Protein AF-A0A2T4U2G8-F1 (afdb_monomer_lite)

Structure (mmCIF, N/CA/C/O backbone):
data_AF-A0A2T4U2G8-F1
#
_entry.id   AF-A0A2T4U2G8-F1
#
loop_
_atom_site.group_PDB
_atom_site.id
_atom_site.type_symbol
_atom_site.label_atom_id
_atom_site.label_alt_id
_atom_site.label_comp_id
_atom_site.label_asym_id
_atom_site.label_entity_id
_atom_site.label_seq_id
_atom_site.pdbx_PDB_ins_code
_atom_site.Cartn_x
_atom_site.Cartn_y
_atom_site.Cartn_z
_atom_site.occupancy
_atom_site.B_iso_or_equiv
_atom_site.auth_seq_id
_atom_site.auth_comp_id
_atom_site.auth_asym_id
_atom_site.auth_atom_id
_atom_site.pdbx_PDB_model_num
ATOM 1 N N . MET A 1 1 ? -23.434 -6.766 26.518 1.00 41.97 1 MET A N 1
ATOM 2 C CA . MET A 1 1 ? -22.094 -6.821 25.897 1.00 41.97 1 MET A CA 1
ATOM 3 C C . MET A 1 1 ? -21.316 -5.755 26.619 1.00 41.97 1 MET A C 1
ATOM 5 O O . MET A 1 1 ? -21.752 -4.620 26.525 1.00 41.97 1 MET A O 1
ATOM 9 N N . GLU A 1 2 ? -20.312 -6.121 27.415 1.00 45.19 2 GLU A N 1
ATOM 10 C CA . GLU A 1 2 ? -19.476 -5.131 28.104 1.00 45.19 2 GLU A CA 1
ATOM 11 C C . GLU A 1 2 ? -18.941 -4.155 27.058 1.00 45.19 2 GLU A C 1
ATOM 13 O O . GLU A 1 2 ? -18.238 -4.553 26.124 1.00 45.19 2 GLU A O 1
ATOM 18 N N . GLU A 1 3 ? -19.381 -2.904 27.148 1.00 52.62 3 GLU A N 1
ATOM 19 C CA . GLU A 1 3 ? -18.835 -1.818 26.358 1.00 52.62 3 GLU A CA 1
ATOM 20 C C . GLU A 1 3 ? -17.379 -1.688 26.783 1.00 52.62 3 GLU A C 1
ATOM 22 O O . GLU A 1 3 ? -17.064 -1.232 27.875 1.00 52.62 3 GLU A O 1
ATOM 27 N N . THR A 1 4 ? -16.471 -2.198 25.952 1.00 66.31 4 THR A N 1
ATOM 28 C CA . THR A 1 4 ? -15.061 -1.866 26.101 1.00 66.31 4 THR A CA 1
ATOM 29 C C . THR A 1 4 ? -14.960 -0.373 25.810 1.00 66.31 4 THR A C 1
ATOM 31 O O . THR A 1 4 ? -15.027 0.029 24.644 1.00 66.31 4 THR A O 1
ATOM 34 N N . GLU A 1 5 ? -14.895 0.438 26.864 1.00 72.75 5 GLU A N 1
ATOM 35 C CA . GLU A 1 5 ? -14.562 1.856 26.775 1.00 72.75 5 GLU A CA 1
ATOM 36 C C . GLU A 1 5 ? -13.122 1.952 26.266 1.00 72.75 5 GLU A C 1
ATOM 38 O O . GLU A 1 5 ? -12.164 1.568 26.939 1.00 72.75 5 GLU A O 1
ATOM 43 N N . TRP A 1 6 ? -12.964 2.374 25.014 1.00 78.62 6 TRP A N 1
ATOM 44 C CA . TRP A 1 6 ? -11.649 2.598 24.427 1.00 78.62 6 TRP A CA 1
ATOM 45 C C . TRP A 1 6 ? -11.209 4.015 24.744 1.00 78.62 6 TRP A C 1
ATOM 47 O O . TRP A 1 6 ? -11.890 4.945 24.324 1.00 78.62 6 TRP A O 1
ATOM 57 N N . ASP A 1 7 ? -10.038 4.195 25.360 1.00 83.75 7 ASP A N 1
ATOM 58 C CA . ASP A 1 7 ? -9.455 5.530 25.503 1.00 83.75 7 ASP A CA 1
ATOM 59 C C . ASP A 1 7 ? -9.157 6.119 24.102 1.00 83.75 7 ASP A C 1
ATOM 61 O O . ASP A 1 7 ? -8.282 5.614 23.374 1.00 83.75 7 ASP A O 1
ATOM 65 N N . PRO A 1 8 ? -9.841 7.209 23.692 1.00 81.12 8 PRO A N 1
ATOM 66 C CA . PRO A 1 8 ? -9.615 7.848 22.400 1.00 81.12 8 PRO A CA 1
ATOM 67 C C . PRO A 1 8 ? -8.163 8.310 22.215 1.00 81.12 8 PRO A C 1
ATOM 69 O O . PRO A 1 8 ? -7.665 8.364 21.081 1.00 81.12 8 PRO A O 1
ATOM 72 N N . ARG A 1 9 ? -7.457 8.636 23.307 1.00 85.31 9 ARG A N 1
ATOM 73 C CA . ARG A 1 9 ? -6.046 9.041 23.287 1.00 85.31 9 ARG A CA 1
ATOM 74 C C . ARG A 1 9 ? -5.141 7.863 22.962 1.00 85.31 9 ARG A C 1
ATOM 76 O O . ARG A 1 9 ? -4.274 8.004 22.094 1.00 85.31 9 ARG A O 1
ATOM 83 N N . GLU A 1 10 ? -5.370 6.706 23.577 1.00 87.12 10 GLU A N 1
ATOM 84 C CA . GLU A 1 10 ? -4.611 5.485 23.296 1.00 87.12 10 GLU A CA 1
ATOM 85 C C . GLU A 1 10 ? -4.775 5.070 21.826 1.00 87.12 10 GLU A C 1
ATOM 87 O O . GLU A 1 10 ? -3.792 4.877 21.100 1.00 87.12 10 GLU A O 1
ATOM 92 N N . VAL A 1 11 ? -6.013 5.045 21.324 1.00 86.25 11 VAL A N 1
ATOM 93 C CA . VAL A 1 11 ? -6.295 4.688 19.925 1.00 86.25 11 VAL A CA 1
ATOM 94 C C . VAL A 1 11 ? -5.637 5.669 18.949 1.00 86.25 11 VAL A C 1
ATOM 96 O O . VAL A 1 11 ? -5.063 5.246 17.936 1.00 86.25 11 VAL A O 1
ATOM 99 N N . LYS A 1 12 ? -5.654 6.978 19.242 1.00 87.38 12 LYS A N 1
ATOM 100 C CA . LYS A 1 12 ? -4.939 7.988 18.442 1.00 87.38 12 LYS A CA 1
ATOM 101 C C . LYS A 1 12 ? -3.438 7.723 18.408 1.00 87.38 12 LYS A C 1
ATOM 103 O O . LYS A 1 12 ? -2.846 7.783 17.328 1.00 87.38 12 LYS A O 1
ATOM 108 N N . GLN A 1 13 ? -2.815 7.427 19.549 1.00 89.94 13 GLN A N 1
ATOM 109 C CA . GLN A 1 13 ? -1.382 7.128 19.614 1.00 89.94 13 GLN A CA 1
ATOM 110 C C . GLN A 1 13 ? -1.033 5.877 18.801 1.00 89.94 13 GLN A C 1
ATOM 112 O O . GLN A 1 13 ? -0.088 5.902 18.008 1.00 89.94 13 GLN A O 1
ATOM 117 N N . LEU A 1 14 ? -1.835 4.814 18.912 1.00 89.31 14 LEU A N 1
ATOM 118 C CA . LEU A 1 14 ? -1.648 3.584 18.140 1.00 89.31 14 LEU A CA 1
ATOM 119 C C . LEU A 1 14 ? -1.782 3.825 16.630 1.00 89.31 14 LEU A C 1
ATOM 121 O O . LEU A 1 14 ? -0.944 3.351 15.856 1.00 89.31 14 LEU A O 1
ATOM 125 N N . LYS A 1 15 ? -2.782 4.604 16.192 1.00 88.69 15 LYS A N 1
ATOM 126 C CA . LYS A 1 15 ? -2.943 4.962 14.772 1.00 88.69 15 LYS A CA 1
ATOM 127 C C . LYS A 1 15 ? -1.803 5.850 14.264 1.00 88.69 15 LYS A C 1
ATOM 129 O O . LYS A 1 15 ? -1.301 5.597 13.171 1.00 88.69 15 LYS A O 1
ATOM 134 N N . LYS A 1 16 ? -1.324 6.819 15.057 1.00 89.88 16 LYS A N 1
ATOM 135 C CA . LYS A 1 16 ? -0.142 7.636 14.716 1.00 89.88 16 LYS A CA 1
ATOM 136 C C . LYS A 1 16 ? 1.117 6.780 14.581 1.00 89.88 16 LYS A C 1
ATOM 138 O O . LYS A 1 16 ? 1.829 6.905 13.589 1.00 89.88 16 LYS A O 1
ATOM 143 N N . LYS A 1 17 ? 1.365 5.863 15.522 1.00 90.62 17 LYS A N 1
ATOM 144 C CA . LYS A 1 17 ? 2.503 4.933 15.463 1.00 90.62 17 LYS A CA 1
ATOM 145 C C . LYS A 1 17 ? 2.458 4.074 14.199 1.00 90.62 17 LYS A C 1
ATOM 147 O O . LYS A 1 17 ? 3.467 3.951 13.509 1.00 90.62 17 LYS A O 1
ATOM 152 N N . ARG A 1 18 ? 1.284 3.533 13.859 1.00 88.69 18 ARG A N 1
ATOM 153 C CA . ARG A 1 18 ? 1.076 2.786 12.610 1.00 88.69 18 ARG A CA 1
ATOM 154 C C . ARG A 1 18 ? 1.331 3.654 11.375 1.00 88.69 18 ARG A C 1
ATOM 156 O O . ARG A 1 18 ? 1.955 3.179 10.432 1.00 88.69 18 ARG A O 1
ATOM 163 N N . LEU A 1 19 ? 0.883 4.910 11.374 1.00 91.06 19 LEU A N 1
ATOM 164 C CA . LEU A 1 19 ? 1.122 5.839 10.267 1.00 91.06 19 LEU A CA 1
ATOM 165 C C . LEU A 1 19 ? 2.621 6.116 10.075 1.00 91.06 19 LEU A C 1
ATOM 167 O O . LEU A 1 19 ? 3.105 6.065 8.950 1.00 91.06 19 LEU A O 1
ATOM 171 N N . VAL A 1 20 ? 3.373 6.328 11.160 1.00 92.12 20 VAL A N 1
ATOM 172 C CA . VAL A 1 20 ? 4.838 6.494 11.112 1.00 92.12 20 VAL A CA 1
ATOM 173 C C . VAL A 1 20 ? 5.521 5.238 10.568 1.00 92.12 20 VAL A C 1
ATOM 175 O O . VAL A 1 20 ? 6.355 5.341 9.674 1.00 92.12 20 VAL A O 1
ATOM 178 N N . GLN A 1 21 ? 5.139 4.049 11.045 1.00 89.31 21 GLN A N 1
ATOM 179 C CA . GLN A 1 21 ? 5.682 2.780 10.544 1.00 89.31 21 GLN A CA 1
ATOM 180 C C . GLN A 1 21 ? 5.400 2.579 9.050 1.00 89.31 21 GLN A C 1
ATOM 182 O O . GLN A 1 21 ? 6.300 2.212 8.298 1.00 89.31 21 GLN A O 1
ATOM 187 N N . ASN A 1 22 ? 4.173 2.868 8.609 1.00 88.00 22 ASN A N 1
ATOM 188 C CA . ASN A 1 22 ? 3.808 2.801 7.198 1.00 88.00 22 ASN A CA 1
ATOM 189 C C . ASN A 1 22 ? 4.625 3.794 6.363 1.00 88.00 22 ASN A C 1
ATOM 191 O O . ASN A 1 22 ? 5.114 3.423 5.303 1.00 88.00 22 ASN A O 1
ATOM 195 N N . ASN A 1 23 ? 4.810 5.028 6.837 1.00 92.75 23 ASN A N 1
ATOM 196 C CA . ASN A 1 23 ? 5.625 6.024 6.142 1.00 92.75 23 ASN A CA 1
ATOM 197 C C . ASN A 1 23 ? 7.091 5.627 6.044 1.00 92.75 23 ASN A C 1
ATOM 199 O O . ASN A 1 23 ? 7.684 5.807 4.988 1.00 92.75 23 ASN A O 1
ATOM 203 N N . LEU A 1 24 ? 7.662 5.059 7.105 1.00 92.62 24 LEU A N 1
ATOM 204 C CA . LEU A 1 24 ? 9.034 4.569 7.079 1.00 92.62 24 LEU A CA 1
ATOM 205 C C . LEU A 1 24 ? 9.194 3.445 6.048 1.00 92.62 24 LEU A C 1
ATOM 207 O O . LEU A 1 24 ? 10.121 3.473 5.244 1.00 92.62 24 LEU A O 1
ATOM 211 N N . MET A 1 25 ? 8.257 2.492 6.020 1.00 88.88 25 MET A N 1
ATOM 212 C CA . MET A 1 25 ? 8.256 1.419 5.024 1.00 88.88 25 MET A CA 1
ATOM 213 C C . MET A 1 25 ? 8.107 1.969 3.597 1.00 88.88 25 MET A C 1
ATOM 215 O O . MET A 1 25 ? 8.847 1.566 2.704 1.00 88.88 25 MET A O 1
ATOM 219 N N . MET A 1 26 ? 7.193 2.920 3.386 1.00 88.62 26 MET A N 1
ATOM 220 C CA . MET A 1 26 ? 6.985 3.566 2.085 1.00 88.62 26 MET A CA 1
ATOM 221 C C . MET A 1 26 ? 8.202 4.373 1.633 1.00 88.62 26 MET A C 1
ATOM 223 O O . MET A 1 26 ? 8.530 4.343 0.453 1.00 88.62 26 MET A O 1
ATOM 227 N N . LEU A 1 27 ? 8.901 5.040 2.554 1.00 91.12 27 LEU A N 1
ATOM 228 C CA . LEU A 1 27 ? 10.135 5.764 2.261 1.00 91.12 27 LEU A CA 1
ATOM 229 C C . LEU A 1 27 ? 11.245 4.811 1.805 1.00 91.12 27 LEU A C 1
ATOM 231 O O . LEU A 1 27 ? 11.920 5.093 0.821 1.00 91.12 27 LEU A O 1
ATOM 235 N N . ILE A 1 28 ? 11.407 3.663 2.471 1.00 91.88 28 ILE A N 1
ATOM 236 C CA . ILE A 1 28 ? 12.371 2.634 2.053 1.00 91.88 28 ILE A CA 1
ATOM 237 C C . ILE A 1 28 ? 12.030 2.129 0.647 1.00 91.88 28 ILE A C 1
ATOM 239 O O . ILE A 1 28 ? 12.901 2.096 -0.219 1.00 91.88 28 ILE A O 1
ATOM 243 N N . LEU A 1 29 ? 10.761 1.791 0.393 1.00 88.12 29 LEU A N 1
ATOM 244 C CA . LEU A 1 29 ? 10.307 1.360 -0.933 1.00 88.12 29 LEU A CA 1
ATOM 245 C C . LEU A 1 29 ? 10.536 2.439 -1.998 1.00 88.12 29 LEU A C 1
ATOM 247 O O . LEU A 1 29 ? 10.977 2.123 -3.098 1.00 88.12 29 LEU A O 1
ATOM 251 N N . PHE A 1 30 ? 10.289 3.706 -1.665 1.00 89.06 30 PHE A N 1
ATOM 252 C CA . PHE A 1 30 ? 10.533 4.837 -2.555 1.00 89.06 30 PHE A CA 1
ATOM 253 C C . PHE A 1 30 ? 12.012 4.967 -2.921 1.00 89.06 30 PHE A C 1
ATOM 255 O O . PHE A 1 30 ? 12.340 5.091 -4.096 1.00 89.06 30 PHE A O 1
ATOM 262 N N . LEU A 1 31 ? 12.912 4.900 -1.936 1.00 90.56 31 LEU A N 1
ATOM 263 C CA . LEU A 1 31 ? 14.355 4.976 -2.172 1.00 90.56 31 LEU A CA 1
ATOM 264 C C . LEU A 1 31 ? 14.850 3.808 -3.028 1.00 90.56 31 LEU A C 1
ATOM 266 O O . LEU A 1 31 ? 15.629 4.025 -3.953 1.00 90.56 31 LEU A O 1
ATOM 270 N N . LEU A 1 32 ? 14.358 2.592 -2.772 1.00 89.56 32 LEU A N 1
ATOM 271 C CA . LEU A 1 32 ? 14.661 1.422 -3.600 1.00 89.56 32 LEU A CA 1
ATOM 272 C C . LEU A 1 32 ? 14.165 1.604 -5.039 1.00 89.56 32 LEU A C 1
ATOM 274 O O . LEU A 1 32 ? 14.880 1.266 -5.976 1.00 89.56 32 LEU A O 1
ATOM 278 N N . PHE A 1 33 ? 12.975 2.178 -5.221 1.00 86.69 33 PHE A N 1
ATOM 279 C CA . PHE A 1 33 ? 12.405 2.456 -6.537 1.00 86.69 33 PHE A CA 1
ATOM 280 C C . PHE A 1 33 ? 13.211 3.510 -7.306 1.00 86.69 33 PHE A C 1
ATOM 282 O O . PHE A 1 33 ? 13.529 3.318 -8.477 1.00 86.69 33 PHE A O 1
ATOM 289 N N . VAL A 1 34 ? 13.596 4.602 -6.638 1.00 88.69 34 VAL A N 1
ATOM 290 C CA . VAL A 1 34 ? 14.459 5.642 -7.217 1.00 88.69 34 VAL A CA 1
ATOM 291 C C . VAL A 1 34 ? 15.813 5.059 -7.607 1.00 88.69 34 VAL A C 1
ATOM 293 O O . VAL A 1 34 ? 16.270 5.296 -8.722 1.00 88.69 34 VAL A O 1
ATOM 296 N N . TYR A 1 35 ? 16.429 4.270 -6.725 1.00 90.56 35 TYR A N 1
ATOM 297 C CA . TYR A 1 35 ? 17.690 3.591 -7.008 1.00 90.56 35 TYR A CA 1
ATOM 298 C C . TYR A 1 35 ? 17.571 2.656 -8.217 1.00 90.56 35 TYR A C 1
ATOM 300 O O . TYR A 1 35 ? 18.395 2.719 -9.123 1.00 90.56 35 TYR A O 1
ATOM 308 N N . TYR A 1 36 ? 16.512 1.844 -8.269 1.00 89.06 36 TYR A N 1
ATOM 309 C CA . TYR A 1 36 ? 16.246 0.932 -9.378 1.00 89.06 36 TYR A CA 1
ATOM 310 C C . TYR A 1 36 ? 16.120 1.667 -10.719 1.00 89.06 36 TYR A C 1
ATOM 312 O O . TYR A 1 36 ? 16.732 1.262 -11.706 1.00 89.06 36 TYR A O 1
AT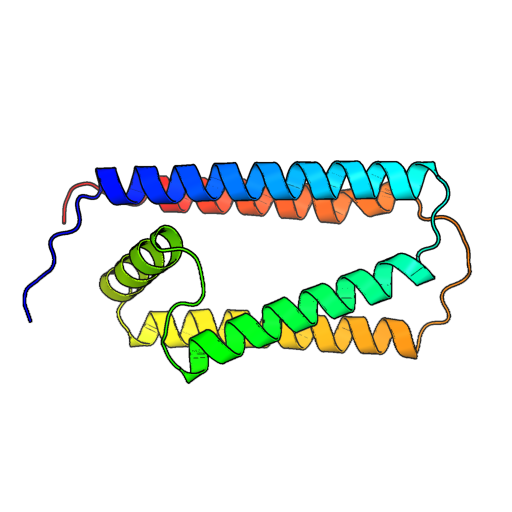OM 320 N N . ILE A 1 37 ? 15.383 2.783 -10.746 1.00 87.88 37 ILE A N 1
ATOM 321 C CA . ILE A 1 37 ? 15.248 3.629 -11.939 1.00 87.88 37 ILE A CA 1
ATOM 322 C C . ILE A 1 37 ? 16.595 4.239 -12.337 1.00 87.88 37 ILE A C 1
ATOM 324 O O . ILE A 1 37 ? 16.959 4.201 -13.509 1.00 87.88 37 ILE A O 1
ATOM 328 N N . GLN A 1 38 ? 17.349 4.788 -11.380 1.00 87.81 38 GLN A N 1
ATOM 329 C CA . GLN A 1 38 ? 18.657 5.393 -11.659 1.00 87.81 38 GLN A CA 1
ATOM 330 C C . GLN A 1 38 ? 19.683 4.372 -12.159 1.00 87.81 38 GLN A C 1
ATOM 332 O O . GLN A 1 38 ? 20.529 4.716 -12.980 1.00 87.81 38 GLN A O 1
ATOM 337 N N . ALA A 1 39 ? 19.581 3.119 -11.719 1.00 89.94 39 ALA A N 1
ATOM 338 C CA . ALA A 1 39 ? 20.392 2.011 -12.210 1.00 89.94 39 ALA A CA 1
ATOM 339 C C . ALA A 1 39 ? 19.967 1.506 -13.607 1.00 89.94 39 ALA A C 1
ATOM 341 O O . ALA A 1 39 ? 20.564 0.559 -14.111 1.00 89.94 39 ALA A O 1
ATOM 342 N N . GLY A 1 40 ? 18.949 2.110 -14.234 1.00 87.88 40 GLY A N 1
ATOM 343 C CA . GLY A 1 40 ? 18.453 1.709 -15.553 1.00 87.88 40 GLY A CA 1
ATOM 344 C C . GLY A 1 40 ? 17.582 0.453 -15.529 1.00 87.88 40 GLY A C 1
ATOM 345 O O . GLY A 1 40 ? 17.489 -0.243 -16.534 1.00 87.88 40 GLY A O 1
ATOM 346 N N . GLY A 1 41 ? 16.958 0.143 -14.390 1.00 86.75 41 GLY A N 1
ATOM 347 C CA . GLY A 1 41 ? 16.137 -1.050 -14.230 1.00 86.75 41 GLY A CA 1
ATOM 348 C C . GLY A 1 41 ? 14.939 -1.101 -15.201 1.00 86.75 41 GLY A C 1
ATOM 349 O O . GLY A 1 41 ? 14.210 -0.104 -15.320 1.00 86.75 41 GLY A O 1
ATOM 350 N N . PRO A 1 42 ? 14.703 -2.241 -15.881 1.00 87.62 42 PRO A N 1
ATOM 351 C CA . PRO A 1 42 ? 13.615 -2.384 -16.846 1.00 87.62 42 PRO A CA 1
ATOM 352 C C . PRO A 1 42 ? 12.238 -2.502 -16.177 1.00 87.62 42 PRO A C 1
ATOM 354 O O . PRO A 1 42 ? 12.067 -3.117 -15.123 1.00 87.62 42 PRO A O 1
ATOM 357 N N . ALA A 1 43 ? 11.197 -1.987 -16.833 1.00 81.38 43 ALA A N 1
ATOM 358 C CA . ALA A 1 43 ? 9.820 -2.139 -16.348 1.00 81.38 43 ALA A CA 1
ATOM 359 C C . ALA A 1 43 ? 9.403 -3.619 -16.216 1.00 81.38 43 ALA A C 1
ATOM 361 O O . ALA A 1 43 ? 8.667 -3.973 -15.289 1.00 81.38 43 ALA A O 1
ATOM 362 N N . ALA A 1 44 ? 9.933 -4.476 -17.095 1.00 84.62 44 ALA A N 1
ATOM 363 C CA . ALA A 1 44 ? 9.647 -5.905 -17.162 1.00 84.62 44 ALA A CA 1
ATOM 364 C C . ALA A 1 44 ? 9.972 -6.671 -15.868 1.00 84.62 44 ALA A C 1
ATOM 366 O O . ALA A 1 44 ? 9.280 -7.635 -15.553 1.00 84.62 44 ALA A O 1
ATOM 367 N N . ALA A 1 45 ? 10.961 -6.243 -15.071 1.00 83.38 45 ALA A N 1
ATOM 368 C CA . ALA A 1 45 ? 11.249 -6.907 -13.794 1.00 83.38 45 ALA A CA 1
ATOM 369 C C . ALA A 1 45 ? 10.409 -6.345 -12.634 1.00 83.38 45 ALA A C 1
ATOM 371 O O . ALA A 1 45 ? 10.086 -7.056 -11.679 1.00 83.38 45 ALA A O 1
ATOM 372 N N . LEU A 1 46 ? 10.029 -5.069 -12.709 1.00 83.88 46 LEU A N 1
ATOM 373 C CA . LEU A 1 46 ? 9.342 -4.382 -11.622 1.00 83.88 46 LEU A CA 1
ATOM 374 C C . LEU A 1 46 ? 7.830 -4.632 -11.607 1.00 83.88 46 LEU A C 1
ATOM 376 O O . LEU A 1 46 ? 7.234 -4.784 -10.538 1.00 83.88 46 LEU A O 1
ATOM 380 N N . LEU A 1 47 ? 7.197 -4.675 -12.780 1.00 85.50 47 LEU A N 1
ATOM 381 C CA . LEU A 1 47 ? 5.751 -4.865 -12.897 1.00 85.50 47 LEU A CA 1
ATOM 382 C C . LEU A 1 47 ? 5.280 -6.226 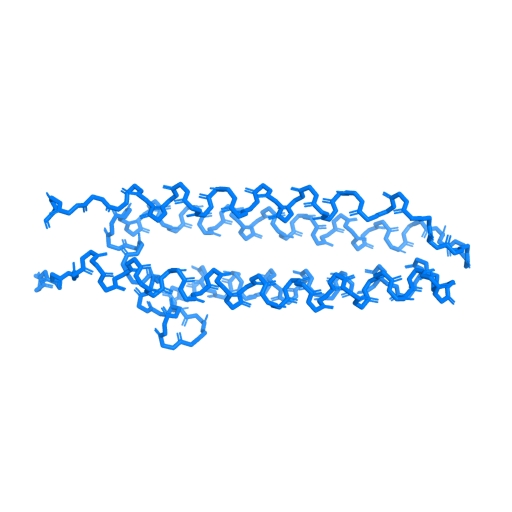-12.349 1.00 85.50 47 LEU A C 1
ATOM 384 O O . LEU A 1 47 ? 4.316 -6.228 -11.576 1.00 85.50 47 LEU A O 1
ATOM 388 N N . PRO A 1 48 ? 5.954 -7.364 -12.621 1.00 87.19 48 PRO A N 1
ATOM 389 C CA . PRO A 1 48 ? 5.611 -8.641 -11.996 1.00 87.19 48 PRO A CA 1
ATOM 390 C C . PRO A 1 48 ? 5.753 -8.612 -10.474 1.00 87.19 48 PRO A C 1
ATOM 392 O O . PRO A 1 48 ? 4.882 -9.119 -9.767 1.00 87.19 48 PRO A O 1
ATOM 395 N N . PHE A 1 49 ? 6.802 -7.968 -9.949 1.00 87.38 49 PHE A N 1
ATOM 396 C CA . PHE A 1 49 ? 6.977 -7.808 -8.505 1.00 87.38 49 PHE A CA 1
ATOM 397 C C . PHE A 1 49 ? 5.809 -7.029 -7.878 1.00 87.38 49 PHE A C 1
ATOM 399 O O . PHE A 1 49 ? 5.249 -7.451 -6.863 1.00 87.38 49 PHE A O 1
ATOM 406 N N . LEU A 1 50 ? 5.383 -5.933 -8.515 1.00 87.19 50 LEU A N 1
ATOM 407 C CA . LEU A 1 50 ? 4.223 -5.157 -8.079 1.00 87.19 50 LEU A CA 1
ATOM 408 C C . LEU A 1 50 ? 2.925 -5.977 -8.150 1.00 87.19 50 LEU A C 1
ATOM 410 O O . LEU A 1 50 ? 2.110 -5.908 -7.230 1.00 87.19 50 LEU A O 1
ATOM 414 N N . ALA A 1 51 ? 2.742 -6.783 -9.197 1.00 90.06 51 ALA A N 1
ATOM 415 C CA . ALA A 1 51 ? 1.582 -7.659 -9.332 1.00 90.06 51 ALA A CA 1
ATOM 416 C C . ALA A 1 51 ? 1.524 -8.711 -8.217 1.00 90.06 51 ALA A C 1
ATOM 418 O O . ALA A 1 51 ? 0.482 -8.866 -7.580 1.00 90.06 51 ALA A O 1
ATOM 419 N N . VAL A 1 52 ? 2.642 -9.379 -7.914 1.00 91.75 52 VAL A N 1
ATOM 420 C CA . VAL A 1 52 ? 2.732 -10.328 -6.791 1.00 91.75 52 VAL A CA 1
ATOM 421 C C . VAL A 1 52 ? 2.398 -9.634 -5.470 1.00 91.75 52 VAL A C 1
ATOM 423 O O . VAL A 1 52 ? 1.609 -10.152 -4.679 1.00 91.75 52 VAL A O 1
ATOM 426 N N . PHE A 1 53 ? 2.932 -8.433 -5.243 1.00 89.06 53 PHE A N 1
ATOM 427 C CA . PHE A 1 53 ? 2.625 -7.649 -4.049 1.00 89.06 53 PHE A CA 1
ATOM 428 C C . PHE A 1 53 ? 1.125 -7.315 -3.934 1.00 89.06 53 PHE A C 1
ATOM 430 O O . PHE A 1 53 ? 0.534 -7.505 -2.866 1.00 89.06 53 PHE A O 1
ATOM 437 N N . LEU A 1 54 ? 0.478 -6.883 -5.024 1.00 89.56 54 LEU A N 1
ATOM 438 C CA . LEU A 1 54 ? -0.965 -6.614 -5.051 1.00 89.56 54 LEU A CA 1
ATOM 439 C C . LEU A 1 54 ? -1.807 -7.879 -4.823 1.00 89.56 54 LEU A C 1
ATOM 441 O O . LEU A 1 54 ? -2.804 -7.827 -4.098 1.00 89.56 54 LEU A O 1
ATOM 445 N N . TRP A 1 55 ? -1.386 -9.029 -5.353 1.00 94.00 55 TRP A N 1
ATOM 446 C CA . TRP A 1 55 ? -2.041 -10.312 -5.092 1.00 94.00 55 TRP A CA 1
ATOM 447 C C . TRP A 1 55 ? -1.943 -10.727 -3.623 1.00 94.00 55 TRP A C 1
ATOM 449 O O . TRP A 1 55 ? -2.948 -11.135 -3.037 1.00 94.00 55 TRP A O 1
ATOM 459 N N . ILE A 1 56 ? -0.778 -10.553 -2.989 1.00 91.38 56 ILE A N 1
ATOM 460 C CA . ILE A 1 56 ? -0.600 -10.805 -1.550 1.00 91.38 56 ILE A CA 1
ATOM 461 C C . ILE A 1 56 ? -1.523 -9.892 -0.727 1.00 91.38 56 ILE A C 1
ATOM 463 O O . ILE A 1 56 ? -2.182 -10.354 0.212 1.00 91.38 56 ILE A O 1
ATOM 467 N N . LEU A 1 57 ? -1.618 -8.606 -1.082 1.00 87.94 57 LEU A N 1
ATOM 468 C CA . LEU A 1 57 ? -2.533 -7.669 -0.424 1.00 87.94 57 LEU A CA 1
ATOM 469 C C . LEU A 1 57 ? -3.997 -8.085 -0.594 1.00 87.94 57 LEU A C 1
ATOM 471 O O . LEU A 1 57 ? -4.732 -8.135 0.394 1.00 87.94 57 LEU A O 1
ATOM 475 N N . THR A 1 58 ? -4.402 -8.434 -1.814 1.00 89.56 58 THR A N 1
ATOM 476 C CA . THR A 1 58 ? -5.756 -8.908 -2.126 1.00 89.56 58 THR A CA 1
ATOM 477 C C . THR A 1 58 ? -6.097 -10.157 -1.316 1.00 89.56 58 THR A C 1
ATOM 479 O O . THR A 1 58 ? -7.124 -10.187 -0.638 1.00 89.56 58 THR A O 1
ATOM 482 N N . ALA A 1 59 ? -5.210 -11.156 -1.293 1.00 90.19 59 ALA A N 1
ATOM 483 C CA . ALA A 1 59 ? -5.395 -12.386 -0.528 1.00 90.19 59 ALA A CA 1
ATOM 484 C C . ALA A 1 59 ? -5.560 -12.103 0.974 1.00 90.19 59 ALA A C 1
ATOM 486 O O . ALA A 1 59 ? -6.471 -12.628 1.619 1.00 90.19 59 ALA A O 1
ATOM 487 N N . ARG A 1 60 ? -4.739 -11.205 1.533 1.00 87.88 60 ARG A N 1
ATOM 488 C CA . ARG A 1 60 ? -4.847 -10.787 2.938 1.00 87.88 60 ARG A CA 1
ATOM 489 C C . ARG A 1 60 ? -6.180 -10.090 3.238 1.00 87.88 60 ARG A C 1
ATOM 491 O O . ARG A 1 60 ? -6.779 -10.344 4.291 1.00 87.88 60 ARG A O 1
ATOM 498 N N . MET A 1 61 ? -6.645 -9.206 2.354 1.00 85.94 61 MET A N 1
ATOM 499 C CA . MET A 1 61 ? -7.922 -8.499 2.523 1.00 85.94 61 MET A CA 1
ATOM 500 C C . MET A 1 61 ? -9.114 -9.450 2.408 1.00 85.94 61 MET A C 1
ATOM 502 O O . MET A 1 61 ? -10.018 -9.397 3.245 1.00 85.94 61 MET A O 1
ATOM 506 N N . LEU A 1 62 ? -9.093 -10.362 1.433 1.00 87.19 62 LEU A N 1
ATOM 507 C CA . LEU A 1 62 ? -10.113 -11.396 1.269 1.00 87.19 62 LEU A CA 1
ATOM 508 C C . LEU A 1 62 ? -10.174 -12.304 2.496 1.00 87.19 62 LEU A C 1
ATOM 510 O O . LEU A 1 62 ? -11.251 -12.477 3.064 1.00 87.19 62 LEU A O 1
ATOM 514 N N . TYR A 1 63 ? -9.027 -12.791 2.978 1.00 86.56 63 TYR A N 1
ATOM 515 C CA . TYR A 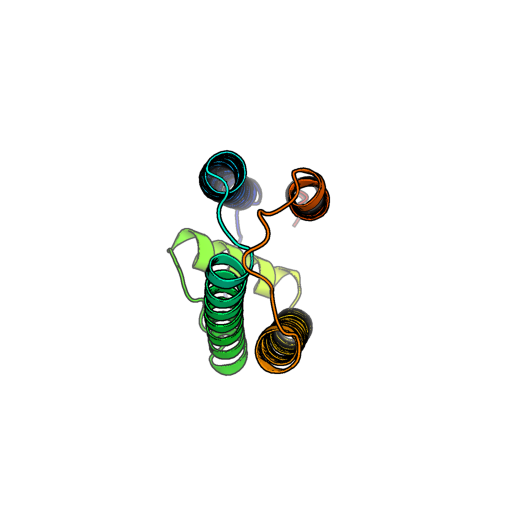1 63 ? -8.966 -13.587 4.203 1.00 86.56 63 TYR A CA 1
ATOM 516 C C . TYR A 1 63 ? -9.606 -12.850 5.383 1.00 86.56 63 TYR A C 1
ATOM 518 O O . TYR A 1 63 ? -10.442 -13.411 6.092 1.00 86.56 63 TYR A O 1
ATOM 526 N N . THR A 1 64 ? -9.252 -11.579 5.587 1.00 81.62 64 THR A N 1
ATOM 527 C CA . THR A 1 64 ? -9.782 -10.765 6.694 1.00 81.62 64 THR A CA 1
ATOM 528 C C . THR A 1 64 ? -11.291 -10.538 6.551 1.00 81.62 64 THR A C 1
ATOM 530 O O . THR A 1 64 ? -12.022 -10.566 7.540 1.00 81.62 64 THR A O 1
ATOM 533 N N . THR A 1 65 ? -11.779 -10.364 5.323 1.00 82.44 65 THR A N 1
ATOM 534 C CA . THR A 1 65 ? -13.202 -10.136 5.027 1.00 82.44 65 THR A CA 1
ATOM 535 C C . THR A 1 65 ? -14.043 -11.397 5.227 1.00 82.44 65 THR A C 1
ATOM 537 O O . THR A 1 65 ? -15.148 -11.318 5.769 1.00 82.44 65 THR A O 1
ATOM 540 N N . ILE A 1 66 ? -13.520 -12.558 4.821 1.00 82.12 66 ILE A N 1
ATOM 541 C CA . ILE A 1 66 ? -14.188 -13.860 4.940 1.00 82.12 66 ILE A CA 1
ATOM 542 C C . ILE A 1 66 ? -14.179 -14.333 6.395 1.00 82.12 66 ILE A C 1
ATOM 544 O O . ILE A 1 66 ? -15.227 -14.654 6.949 1.00 82.12 66 ILE A O 1
ATOM 548 N N . THR A 1 67 ? -13.006 -14.348 7.034 1.00 81.50 67 THR A N 1
ATOM 549 C CA . THR A 1 67 ? -12.854 -14.881 8.398 1.00 81.50 67 THR A CA 1
ATOM 550 C C . THR A 1 67 ? -13.312 -13.901 9.473 1.00 81.50 67 THR A C 1
ATOM 552 O O . THR A 1 67 ? -13.573 -14.301 10.606 1.00 81.50 67 THR A O 1
ATOM 555 N N . GLY A 1 68 ? -13.366 -12.602 9.157 1.00 73.75 68 GLY A N 1
ATOM 556 C CA . GLY A 1 68 ? -13.617 -11.541 10.129 1.00 73.75 68 GLY A CA 1
ATOM 557 C C . GLY A 1 68 ? -12.530 -11.413 11.203 1.00 73.75 68 GLY A C 1
ATOM 558 O O . GLY A 1 68 ? -12.729 -10.647 12.154 1.00 73.75 68 GLY A O 1
ATOM 559 N N . LYS A 1 69 ? -11.420 -12.158 11.075 1.00 76.88 69 LYS A N 1
ATOM 560 C CA . LYS A 1 69 ? -10.295 -12.175 12.011 1.00 76.88 69 LYS A CA 1
ATOM 561 C C . LYS A 1 69 ? -9.221 -11.191 11.538 1.00 76.88 69 LYS A C 1
ATOM 563 O O . LYS A 1 69 ? -8.777 -11.288 10.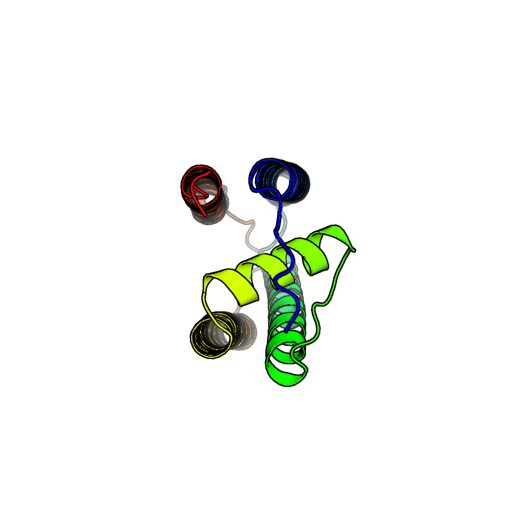392 1.00 76.88 69 LYS A O 1
ATOM 568 N N . PRO A 1 70 ? -8.772 -10.263 12.398 1.00 71.06 70 PRO A N 1
ATOM 569 C CA . PRO A 1 70 ? -7.744 -9.302 12.028 1.00 71.06 70 PRO A CA 1
ATOM 570 C C . PRO A 1 70 ? -6.383 -9.996 11.850 1.00 71.06 70 PRO A C 1
ATOM 572 O O . PRO A 1 70 ? -5.807 -10.521 12.803 1.00 71.06 70 PRO A O 1
ATOM 575 N N . LEU A 1 71 ? -5.838 -9.968 10.630 1.00 69.50 71 LEU A N 1
ATOM 576 C CA . LEU A 1 71 ? -4.462 -10.391 10.344 1.00 69.50 71 LEU A CA 1
ATOM 577 C C . LEU A 1 71 ? -3.469 -9.255 10.633 1.00 69.50 71 LEU A C 1
ATOM 579 O O . LEU A 1 71 ? -3.526 -8.195 9.995 1.00 69.50 71 LEU A O 1
ATOM 583 N N . GLY A 1 72 ? -2.511 -9.491 11.532 1.00 70.88 72 GLY A N 1
ATOM 584 C CA . GLY A 1 72 ? -1.375 -8.595 11.763 1.00 70.88 72 GLY A CA 1
ATOM 585 C C . GLY A 1 72 ? -0.923 -8.516 13.220 1.00 70.88 72 GLY A C 1
ATOM 586 O O . GLY A 1 72 ? -1.254 -9.364 14.041 1.00 70.88 72 GLY A O 1
ATOM 587 N N . THR A 1 73 ? -0.158 -7.468 13.525 1.00 79.56 73 THR A N 1
ATOM 588 C CA . THR A 1 73 ? 0.348 -7.169 14.871 1.00 79.56 73 THR A CA 1
ATOM 589 C C . THR A 1 73 ? -0.786 -6.874 15.857 1.00 79.56 73 THR A C 1
ATOM 591 O O . THR A 1 73 ? -1.863 -6.435 15.448 1.00 79.56 73 THR A O 1
ATOM 594 N N . LYS A 1 74 ? -0.535 -7.035 17.166 1.00 79.75 74 LYS A N 1
ATOM 595 C CA . LYS A 1 74 ? -1.500 -6.689 18.232 1.00 79.75 74 LYS A CA 1
ATOM 596 C C . LYS A 1 74 ? -2.089 -5.282 18.046 1.00 79.75 74 LYS A C 1
ATOM 598 O O . LYS A 1 74 ? -3.298 -5.101 18.125 1.00 79.75 74 LYS A O 1
ATOM 603 N N . THR A 1 75 ? -1.256 -4.312 17.669 1.00 77.50 75 THR A N 1
ATOM 604 C CA . THR A 1 75 ? -1.679 -2.942 17.333 1.00 77.50 75 THR A CA 1
ATOM 605 C C . THR A 1 75 ? -2.711 -2.893 16.203 1.00 77.50 75 THR A C 1
ATOM 607 O O . THR A 1 75 ? -3.701 -2.174 16.303 1.00 77.50 75 THR A O 1
ATOM 610 N N . ASN A 1 76 ? -2.525 -3.673 15.134 1.00 77.56 76 ASN A N 1
ATOM 611 C CA . ASN A 1 76 ? -3.494 -3.740 14.038 1.00 77.56 76 ASN A CA 1
ATOM 612 C C . ASN A 1 76 ? -4.814 -4.386 14.460 1.00 77.56 76 ASN A C 1
ATOM 614 O O . ASN A 1 76 ? -5.862 -3.972 13.969 1.00 77.56 76 ASN A O 1
ATOM 618 N N . GLN A 1 77 ? -4.769 -5.381 15.345 1.00 82.56 77 GLN A N 1
ATOM 619 C CA . GLN A 1 77 ? -5.972 -6.034 15.859 1.00 82.56 77 GLN A CA 1
ATOM 620 C C . GLN A 1 77 ? -6.803 -5.067 16.706 1.00 82.56 77 GLN A C 1
ATOM 622 O O . GLN A 1 77 ? -8.001 -4.943 16.468 1.00 82.56 77 GLN A O 1
ATOM 627 N N . VAL A 1 78 ? -6.153 -4.321 17.605 1.00 83.44 78 VAL A N 1
ATOM 628 C CA . VAL A 1 78 ? -6.785 -3.283 18.436 1.00 83.44 78 VAL A CA 1
ATOM 629 C C . VAL A 1 78 ? -7.424 -2.192 17.573 1.00 83.44 78 VAL A C 1
ATOM 631 O O . VAL A 1 78 ? -8.607 -1.897 17.720 1.00 83.44 78 VAL A O 1
ATOM 634 N N . ILE A 1 79 ? -6.689 -1.656 16.592 1.00 81.56 79 ILE A N 1
ATOM 635 C CA . ILE A 1 79 ? -7.219 -0.625 15.683 1.00 81.56 79 ILE A CA 1
ATOM 636 C C . ILE A 1 79 ? -8.425 -1.148 14.885 1.00 81.56 79 ILE A C 1
ATOM 638 O O . ILE A 1 79 ? -9.406 -0.427 14.709 1.00 81.56 79 ILE A O 1
ATOM 642 N N . GLN A 1 80 ? -8.371 -2.393 14.398 1.00 80.75 80 GLN A N 1
ATOM 643 C CA . GLN A 1 80 ? -9.483 -2.988 13.651 1.00 80.75 80 GLN A CA 1
ATOM 644 C C . GLN A 1 80 ? -10.705 -3.259 14.531 1.00 80.75 80 GLN A C 1
ATOM 646 O O . GLN A 1 80 ? -11.827 -3.079 14.061 1.00 80.75 80 GLN A O 1
ATOM 651 N N . ALA A 1 81 ? -10.506 -3.680 15.783 1.00 82.44 81 ALA A N 1
ATOM 652 C CA . ALA A 1 81 ? -11.586 -3.875 16.745 1.00 82.44 81 ALA A CA 1
ATOM 653 C C . ALA A 1 81 ? -12.304 -2.550 17.037 1.00 82.44 81 ALA A C 1
ATOM 655 O O . ALA A 1 81 ? -13.526 -2.485 16.900 1.00 82.44 81 ALA A O 1
ATOM 656 N N . PHE A 1 82 ? -11.540 -1.485 17.301 1.00 82.62 82 PHE A N 1
ATOM 657 C CA . PHE A 1 82 ? -12.070 -0.134 17.474 1.00 82.62 82 PHE A CA 1
ATOM 658 C C . PHE A 1 82 ? -12.856 0.345 16.242 1.00 82.62 82 PHE A C 1
ATOM 660 O O . PHE A 1 82 ? -14.011 0.751 16.354 1.00 82.62 82 PHE A O 1
ATOM 667 N N . ASP A 1 83 ? -12.277 0.242 15.038 1.00 78.25 83 ASP A N 1
ATOM 668 C CA . ASP A 1 83 ? -12.948 0.684 13.806 1.00 78.25 83 ASP A CA 1
ATOM 669 C C . ASP A 1 83 ? -14.242 -0.105 13.534 1.00 78.25 83 ASP A C 1
ATOM 671 O O . ASP A 1 83 ? -15.210 0.444 13.000 1.00 78.25 83 ASP A O 1
ATOM 675 N N . LYS A 1 84 ? -14.272 -1.391 13.906 1.00 80.88 84 LYS A N 1
ATOM 676 C CA . LYS A 1 84 ? -15.440 -2.269 13.775 1.00 80.88 84 LYS A CA 1
ATOM 677 C C . LYS A 1 84 ? -16.536 -1.939 14.791 1.00 80.88 84 LYS A C 1
ATOM 679 O O . LYS A 1 84 ? -17.710 -2.060 14.438 1.00 80.88 84 LYS A O 1
ATOM 684 N N . GLN A 1 85 ? -16.176 -1.526 16.007 1.00 83.06 85 GLN A N 1
ATOM 685 C CA . GLN A 1 85 ? -17.124 -1.039 17.014 1.00 83.06 85 GLN A CA 1
ATOM 686 C C . GLN A 1 85 ? -17.702 0.313 16.592 1.00 83.06 85 GLN A C 1
ATOM 688 O O . GLN A 1 85 ? -18.915 0.429 16.453 1.00 83.06 85 GLN A O 1
ATOM 693 N N . LYS A 1 86 ? -16.845 1.281 16.245 1.00 79.94 86 LYS A N 1
ATOM 694 C CA . LYS A 1 86 ? -17.259 2.644 15.887 1.00 79.94 86 LYS A CA 1
ATOM 695 C C . LYS A 1 86 ? -18.136 2.723 14.633 1.00 79.94 86 LYS A C 1
ATOM 697 O O . LYS A 1 86 ? -19.076 3.504 14.584 1.00 79.94 86 LYS A O 1
ATOM 702 N N . LYS A 1 87 ? -17.837 1.943 13.587 1.00 77.50 87 LYS A N 1
ATOM 703 C CA . LYS A 1 87 ? -18.607 1.968 12.321 1.00 77.50 87 LYS A CA 1
ATOM 704 C C . LYS A 1 87 ? -19.748 0.950 12.273 1.00 77.50 87 LYS A C 1
ATOM 706 O O . LYS A 1 87 ? -20.528 0.945 11.323 1.00 77.50 87 LYS A O 1
ATOM 711 N N . GLY A 1 88 ? -19.818 0.051 13.250 1.00 81.12 88 GLY A N 1
ATOM 712 C CA . GLY A 1 88 ? -20.709 -1.099 13.228 1.00 81.12 88 GLY A CA 1
ATOM 713 C C . GLY A 1 88 ? -20.254 -2.206 12.265 1.00 81.12 88 GLY A C 1
ATOM 714 O O . GLY A 1 88 ? -19.694 -1.980 11.187 1.00 81.12 88 GLY A O 1
ATOM 715 N N . LYS A 1 89 ? -20.553 -3.458 12.638 1.00 78.81 89 LYS A N 1
ATOM 716 C CA . LYS A 1 89 ? -20.098 -4.668 11.921 1.00 78.81 89 LYS A CA 1
ATOM 717 C C . LYS A 1 89 ? -20.501 -4.690 10.438 1.00 78.81 89 LYS A C 1
ATOM 719 O O . LYS A 1 89 ? -19.727 -5.164 9.607 1.00 78.81 89 LYS A O 1
ATOM 724 N N . ARG A 1 90 ? -21.697 -4.184 10.102 1.00 77.88 90 ARG A N 1
ATOM 725 C CA . ARG A 1 90 ? -22.248 -4.197 8.733 1.00 77.88 90 ARG A CA 1
ATOM 726 C C . ARG A 1 90 ? -21.514 -3.229 7.801 1.00 77.88 90 ARG A C 1
ATOM 728 O O . ARG A 1 90 ? -21.072 -3.652 6.737 1.00 77.88 90 ARG A O 1
ATOM 735 N N . SER A 1 91 ? -21.343 -1.967 8.207 1.00 82.31 91 SER A N 1
ATOM 736 C CA . SER A 1 91 ? -20.609 -0.974 7.406 1.00 82.31 91 SER A CA 1
ATOM 737 C C . SER A 1 91 ? -19.136 -1.357 7.268 1.00 82.31 91 SER A C 1
ATOM 739 O O . SER A 1 91 ? -18.578 -1.281 6.174 1.00 82.31 91 SER A O 1
ATOM 741 N N . TRP A 1 92 ? -18.530 -1.870 8.346 1.00 80.06 92 TRP A N 1
ATOM 742 C CA . TRP A 1 92 ? -17.159 -2.375 8.312 1.00 80.06 92 TRP A CA 1
ATOM 743 C C . TRP A 1 92 ? -16.982 -3.486 7.267 1.00 80.06 92 TRP A C 1
ATOM 745 O O . TRP A 1 92 ? -16.088 -3.395 6.432 1.00 80.06 92 TRP A O 1
ATOM 755 N N . LYS A 1 93 ? -17.865 -4.496 7.241 1.00 79.88 93 LYS A N 1
ATOM 756 C CA . LYS A 1 93 ? -17.770 -5.603 6.274 1.00 79.88 93 LYS A CA 1
ATOM 757 C C . LYS A 1 93 ? -17.953 -5.137 4.825 1.00 79.88 93 LYS A C 1
ATOM 759 O O . LYS A 1 93 ? -17.218 -5.597 3.957 1.00 79.88 93 LYS A O 1
ATOM 764 N N . LEU A 1 94 ? -18.895 -4.225 4.565 1.00 82.06 94 LEU A N 1
ATOM 765 C CA . LEU A 1 94 ? -19.128 -3.681 3.220 1.00 82.06 94 LEU A CA 1
ATOM 766 C C . LEU A 1 94 ? -17.926 -2.890 2.710 1.00 82.06 94 LEU A C 1
ATOM 768 O O . LEU A 1 94 ? -17.506 -3.076 1.574 1.00 82.06 94 LEU A O 1
ATOM 772 N N . ARG A 1 95 ? -17.346 -2.037 3.556 1.00 82.00 95 ARG A N 1
ATOM 773 C CA . ARG A 1 95 ? -16.203 -1.214 3.170 1.00 82.00 95 ARG A CA 1
ATOM 774 C C . ARG A 1 95 ? -14.939 -2.043 2.959 1.00 82.00 95 ARG A C 1
ATOM 776 O O . ARG A 1 95 ? -14.299 -1.892 1.928 1.00 82.00 95 ARG A O 1
ATOM 783 N N . THR A 1 96 ? -14.615 -2.941 3.888 1.00 80.88 96 THR A N 1
ATOM 784 C CA . THR A 1 96 ? -13.455 -3.835 3.740 1.00 80.88 96 THR A CA 1
ATOM 785 C C . THR A 1 96 ? -13.629 -4.760 2.532 1.00 80.88 96 THR A C 1
ATOM 787 O O . THR A 1 96 ? -12.677 -5.001 1.797 1.00 80.88 96 THR A O 1
ATOM 790 N N . GLY A 1 97 ? -14.857 -5.226 2.271 1.00 83.62 97 GLY A N 1
ATOM 791 C CA . GLY A 1 97 ? -15.177 -5.995 1.070 1.00 83.62 97 GLY A CA 1
ATOM 792 C C . GLY A 1 97 ? -14.999 -5.188 -0.217 1.00 83.62 97 GLY A C 1
ATOM 793 O O . GLY A 1 97 ? -14.377 -5.680 -1.151 1.00 83.62 97 GLY A O 1
ATOM 794 N N . ALA A 1 98 ? -15.474 -3.941 -0.259 1.00 86.62 98 ALA A N 1
ATOM 795 C CA . ALA A 1 98 ? -15.274 -3.055 -1.405 1.00 86.62 98 ALA A CA 1
ATOM 796 C C . ALA A 1 98 ? -13.784 -2.759 -1.653 1.00 86.62 98 ALA A C 1
ATOM 798 O O . ALA A 1 98 ? -13.336 -2.806 -2.796 1.00 86.62 98 ALA A O 1
ATOM 799 N N . GLU A 1 99 ? -13.001 -2.527 -0.594 1.00 85.94 99 GLU A N 1
ATOM 800 C CA . GLU A 1 99 ? -11.543 -2.353 -0.676 1.00 85.94 99 GLU A CA 1
ATOM 801 C C . GLU A 1 99 ? -10.859 -3.617 -1.236 1.00 85.94 99 GLU A C 1
ATOM 803 O O . GLU A 1 99 ? -10.003 -3.515 -2.118 1.00 85.94 99 GLU A O 1
ATOM 808 N N . ALA A 1 100 ? -11.281 -4.811 -0.802 1.00 88.56 100 ALA A N 1
ATOM 809 C CA . ALA A 1 100 ? -10.772 -6.082 -1.320 1.00 88.56 100 ALA A CA 1
ATOM 810 C C . ALA A 1 100 ? -11.123 -6.295 -2.803 1.00 88.56 100 ALA A C 1
ATOM 812 O O . ALA A 1 100 ? -10.259 -6.693 -3.581 1.00 88.56 100 ALA A O 1
ATOM 813 N N . VAL A 1 101 ? -12.365 -6.000 -3.208 1.00 90.44 101 VAL A N 1
ATOM 814 C CA . VAL A 1 101 ? -12.821 -6.121 -4.605 1.00 90.44 101 VAL A CA 1
ATOM 815 C C . VAL A 1 101 ? -12.076 -5.145 -5.508 1.00 90.44 101 VAL A C 1
ATOM 817 O O . VAL A 1 101 ? -11.592 -5.544 -6.562 1.00 90.44 101 VAL A O 1
ATOM 820 N N . PHE A 1 102 ? -11.932 -3.887 -5.086 1.00 90.25 102 PHE A N 1
ATOM 821 C CA . PHE A 1 102 ? -11.193 -2.878 -5.843 1.00 90.25 102 PHE A CA 1
ATOM 822 C C . PHE A 1 102 ? -9.720 -3.272 -6.017 1.00 90.25 102 PHE A C 1
ATOM 824 O O . PHE A 1 102 ? -9.195 -3.235 -7.128 1.00 90.25 102 PHE A O 1
ATOM 831 N N . THR A 1 103 ? -9.070 -3.720 -4.938 1.00 89.38 103 THR A N 1
ATOM 832 C CA . THR A 1 103 ? -7.671 -4.182 -4.987 1.00 89.38 103 THR A CA 1
ATOM 833 C C . THR A 1 103 ? -7.527 -5.428 -5.869 1.00 89.38 103 THR A C 1
ATOM 835 O O . THR A 1 103 ? -6.580 -5.526 -6.651 1.00 89.38 103 THR A O 1
ATOM 838 N N . GLY A 1 104 ? -8.490 -6.352 -5.813 1.00 92.00 104 GLY A N 1
ATOM 839 C CA . GLY A 1 104 ? -8.517 -7.535 -6.671 1.00 92.00 104 GLY A CA 1
ATOM 840 C C . GLY A 1 104 ? -8.692 -7.188 -8.148 1.00 92.00 104 GLY A C 1
ATOM 841 O O . GLY A 1 104 ? -7.944 -7.689 -8.983 1.00 92.00 104 GLY A O 1
ATOM 842 N N . ALA A 1 105 ? -9.606 -6.272 -8.475 1.00 93.62 105 ALA A N 1
ATOM 843 C CA . ALA A 1 105 ? -9.795 -5.787 -9.840 1.00 93.62 105 ALA A CA 1
ATOM 844 C C . ALA A 1 105 ? -8.523 -5.115 -10.384 1.00 93.62 105 ALA A C 1
ATOM 846 O O . ALA A 1 105 ? -8.106 -5.410 -11.502 1.00 93.62 105 ALA A O 1
ATOM 847 N N . ALA A 1 106 ? -7.856 -4.285 -9.573 1.00 91.31 106 ALA A N 1
ATOM 848 C CA . ALA A 1 106 ? -6.575 -3.681 -9.934 1.00 91.31 106 ALA A CA 1
ATOM 849 C C . ALA A 1 106 ? -5.470 -4.734 -10.154 1.00 91.31 106 ALA A C 1
ATOM 851 O O . ALA A 1 106 ? -4.694 -4.616 -11.100 1.00 91.31 106 ALA A O 1
ATOM 852 N N . SER A 1 107 ? -5.429 -5.788 -9.329 1.00 93.31 107 SER A N 1
ATOM 853 C CA . SER A 1 107 ? -4.478 -6.903 -9.476 1.00 93.31 107 SER A CA 1
ATOM 854 C C . SER A 1 107 ? -4.693 -7.669 -10.785 1.00 93.31 107 SER A C 1
ATOM 856 O O . SER A 1 107 ? -3.730 -7.967 -11.492 1.00 93.31 107 SER A O 1
ATOM 858 N N . ILE A 1 108 ? -5.953 -7.953 -11.137 1.00 94.19 108 ILE A N 1
ATOM 859 C CA . ILE A 1 108 ? -6.321 -8.626 -12.392 1.00 94.19 108 ILE A CA 1
ATOM 860 C C . ILE A 1 108 ? -5.945 -7.756 -13.591 1.00 94.19 108 ILE A C 1
ATOM 862 O O . ILE A 1 108 ? -5.295 -8.246 -14.510 1.00 94.19 108 ILE A O 1
ATOM 866 N N . LEU A 1 109 ? -6.302 -6.468 -13.563 1.00 93.88 109 LEU A N 1
ATOM 867 C CA . LEU A 1 109 ? -5.980 -5.524 -14.633 1.00 93.88 109 LEU A CA 1
ATOM 868 C C . LEU A 1 109 ? -4.466 -5.439 -14.858 1.00 93.88 109 LEU A C 1
ATOM 870 O O . LEU A 1 109 ? -4.013 -5.551 -15.992 1.00 93.88 109 LEU A O 1
ATOM 874 N N . LEU A 1 110 ? -3.684 -5.289 -13.784 1.00 90.75 110 LEU A N 1
ATOM 875 C CA . LEU A 1 110 ? -2.227 -5.224 -13.880 1.00 90.75 110 LEU A CA 1
ATOM 876 C C . LEU A 1 110 ? -1.639 -6.530 -14.430 1.00 90.75 110 LEU A C 1
ATOM 878 O O . LEU A 1 110 ? -0.746 -6.492 -15.267 1.00 90.75 110 LEU A O 1
ATOM 882 N N . THR A 1 111 ? -2.162 -7.681 -14.000 1.00 92.31 111 THR A N 1
ATOM 883 C CA . THR A 1 111 ? -1.725 -8.990 -14.512 1.00 92.31 111 THR A CA 1
ATOM 884 C C . THR A 1 111 ? -2.033 -9.130 -16.004 1.00 92.31 111 THR A C 1
ATOM 886 O O . THR A 1 111 ? -1.178 -9.572 -16.764 1.00 92.31 111 THR A O 1
ATOM 889 N N . ALA A 1 112 ? -3.224 -8.712 -16.443 1.00 92.12 112 ALA A N 1
ATOM 890 C CA . ALA A 1 112 ? -3.591 -8.711 -17.855 1.00 92.12 112 ALA A CA 1
ATOM 891 C C . ALA A 1 112 ? -2.662 -7.800 -18.668 1.00 92.12 112 ALA A C 1
ATOM 893 O O . ALA A 1 112 ? -2.158 -8.215 -19.704 1.00 92.12 112 ALA A O 1
ATOM 894 N N . VAL A 1 113 ? -2.373 -6.596 -18.167 1.00 89.75 113 VAL A N 1
ATOM 895 C CA . VAL A 1 113 ? -1.403 -5.681 -18.780 1.00 89.75 113 VAL A CA 1
ATOM 896 C C . VAL A 1 113 ? -0.034 -6.349 -18.931 1.00 89.75 113 VAL A C 1
ATOM 898 O O . VAL A 1 113 ? 0.526 -6.300 -20.015 1.00 89.75 113 VAL A O 1
ATOM 901 N N . ILE A 1 114 ? 0.473 -7.027 -17.898 1.00 88.69 114 ILE A N 1
ATOM 902 C CA . ILE A 1 114 ? 1.766 -7.734 -17.946 1.00 88.69 114 ILE A CA 1
ATOM 903 C C . ILE A 1 114 ? 1.780 -8.866 -18.982 1.00 88.69 114 ILE A C 1
ATOM 905 O O . ILE A 1 114 ? 2.799 -9.079 -19.624 1.00 88.69 114 ILE A O 1
ATOM 909 N N . ILE A 1 115 ? 0.678 -9.604 -19.132 1.00 88.75 115 ILE A N 1
ATOM 910 C CA . ILE A 1 115 ? 0.605 -10.752 -20.052 1.00 88.75 115 ILE A CA 1
ATOM 911 C C . ILE A 1 115 ? 0.415 -10.307 -21.506 1.00 88.75 115 ILE A C 1
ATOM 913 O O . ILE A 1 115 ? 0.961 -10.931 -22.411 1.00 88.75 115 ILE A O 1
ATOM 917 N N . PHE A 1 116 ? -0.402 -9.277 -21.740 1.00 89.25 116 PHE A N 1
ATOM 918 C CA . PHE A 1 116 ? -0.808 -8.871 -23.087 1.00 89.25 116 PHE A CA 1
ATOM 919 C C . PHE A 1 116 ? 0.026 -7.732 -23.672 1.00 89.25 116 PHE A C 1
ATOM 921 O O . PHE A 1 116 ? 0.015 -7.557 -24.889 1.00 89.25 116 PHE A O 1
ATOM 928 N N . MET A 1 117 ? 0.708 -6.937 -22.845 1.00 84.38 117 MET A N 1
ATOM 929 C CA . MET A 1 117 ? 1.607 -5.893 -23.327 1.00 84.38 117 MET A CA 1
ATOM 930 C C . MET A 1 117 ? 3.037 -6.411 -23.321 1.00 84.38 117 MET A C 1
ATOM 932 O O . MET A 1 117 ? 3.535 -6.857 -22.290 1.00 84.38 117 MET A O 1
ATOM 936 N N . ASP A 1 118 ? 3.690 -6.314 -24.474 1.00 78.56 118 ASP A N 1
ATOM 937 C CA . ASP A 1 118 ? 5.119 -6.565 -24.574 1.00 78.56 118 ASP A CA 1
ATOM 938 C C . ASP A 1 118 ? 5.854 -5.368 -23.963 1.00 78.56 118 ASP A C 1
ATOM 940 O O . ASP A 1 118 ? 5.728 -4.229 -24.429 1.00 78.56 118 ASP A O 1
ATOM 944 N N . PHE A 1 119 ? 6.523 -5.602 -22.838 1.00 76.19 119 PHE A N 1
ATOM 945 C CA . PHE A 1 119 ? 7.313 -4.580 -22.171 1.00 76.19 119 PHE A CA 1
ATOM 946 C C . PHE A 1 119 ? 8.740 -4.683 -22.682 1.00 76.19 119 PHE A C 1
ATOM 948 O O . PHE A 1 119 ? 9.475 -5.575 -22.269 1.00 76.19 119 PHE A O 1
ATOM 955 N N . ASP A 1 120 ? 9.134 -3.734 -23.529 1.00 69.88 120 ASP A N 1
ATOM 956 C CA . ASP A 1 120 ? 10.534 -3.585 -23.914 1.00 69.88 120 ASP A CA 1
ATOM 957 C C . ASP A 1 120 ? 11.422 -3.403 -22.672 1.00 69.88 120 ASP A C 1
ATOM 959 O O . ASP A 1 120 ? 11.033 -2.753 -21.693 1.00 69.88 120 ASP A O 1
ATOM 963 N N . ASP A 1 121 ? 12.678 -3.848 -22.767 1.00 75.31 121 ASP A N 1
ATOM 964 C CA . ASP A 1 121 ? 13.739 -3.631 -21.766 1.00 75.31 121 ASP A CA 1
ATOM 965 C C . ASP A 1 121 ? 14.169 -2.153 -21.635 1.00 75.31 121 ASP A C 1
ATOM 967 O O . ASP A 1 121 ? 15.224 -1.822 -21.089 1.00 75.31 121 ASP A O 1
ATOM 971 N N . SER A 1 122 ? 13.342 -1.233 -22.133 1.00 78.06 122 SER A N 1
ATOM 972 C CA . SER A 1 122 ? 13.562 0.197 -22.023 1.00 78.06 122 SER A CA 1
ATOM 973 C C . SER A 1 122 ? 13.602 0.623 -20.551 1.00 78.06 122 SER A C 1
ATOM 975 O O . SER A 1 122 ? 12.716 0.262 -19.764 1.00 78.06 122 SER A O 1
ATOM 977 N N . PRO A 1 123 ? 14.592 1.446 -20.165 1.00 80.88 123 PRO A N 1
ATOM 978 C CA . PRO A 1 123 ? 14.707 1.922 -18.799 1.00 80.88 123 PRO A CA 1
ATOM 979 C C . PRO A 1 123 ? 13.486 2.762 -18.417 1.00 80.88 123 PRO A C 1
ATOM 981 O O . PRO A 1 123 ? 12.979 3.580 -19.196 1.00 80.88 123 PRO A O 1
ATOM 984 N N . LEU A 1 124 ? 13.021 2.573 -17.183 1.00 81.88 124 LEU A N 1
ATOM 985 C CA . LEU A 1 124 ? 11.918 3.351 -16.630 1.00 81.88 124 LEU A CA 1
ATOM 986 C C . LEU A 1 124 ? 12.255 4.848 -16.623 1.00 81.88 124 LEU A C 1
ATOM 988 O O . LEU A 1 124 ? 13.322 5.277 -16.187 1.00 81.88 124 LEU A O 1
ATOM 992 N N . ARG A 1 125 ? 11.305 5.674 -17.067 1.00 83.56 125 ARG A N 1
ATOM 993 C CA . ARG A 1 125 ? 11.442 7.134 -17.000 1.00 83.56 125 ARG A CA 1
ATOM 994 C C . ARG A 1 125 ? 11.230 7.619 -15.570 1.00 83.56 125 ARG A C 1
ATOM 996 O O . ARG A 1 125 ? 10.326 7.152 -14.882 1.00 83.56 125 ARG A O 1
ATOM 1003 N N . ALA A 1 126 ? 11.961 8.659 -15.166 1.00 78.06 126 ALA A N 1
ATOM 1004 C CA . ALA A 1 126 ? 11.785 9.308 -13.862 1.00 78.06 126 ALA A CA 1
ATOM 1005 C C . ALA A 1 126 ? 10.341 9.796 -13.606 1.00 78.06 126 ALA A C 1
ATOM 1007 O O . ALA A 1 126 ? 9.887 9.831 -12.463 1.00 78.06 126 ALA A O 1
ATOM 1008 N N . SER A 1 127 ? 9.574 10.100 -14.661 1.00 81.62 127 SER A N 1
ATOM 1009 C CA . SER A 1 127 ? 8.155 10.461 -14.551 1.00 81.62 127 SER A CA 1
ATOM 1010 C C . SER A 1 127 ? 7.276 9.348 -13.963 1.00 81.62 127 SER A C 1
ATOM 1012 O O . SER A 1 127 ? 6.195 9.642 -13.455 1.00 81.62 127 SER A O 1
ATOM 1014 N N . ALA A 1 128 ? 7.730 8.089 -13.970 1.00 79.50 128 ALA A N 1
ATOM 1015 C CA . ALA A 1 128 ? 7.032 6.961 -13.350 1.00 79.50 128 ALA A CA 1
ATOM 1016 C C . ALA A 1 128 ? 6.912 7.088 -11.817 1.00 79.50 128 ALA A C 1
ATOM 1018 O O . ALA A 1 128 ? 6.104 6.397 -11.202 1.00 79.50 128 ALA A O 1
ATOM 1019 N N . ILE A 1 129 ? 7.679 7.987 -11.193 1.00 80.06 129 ILE A N 1
ATOM 1020 C CA . ILE A 1 129 ? 7.678 8.208 -9.741 1.00 80.06 129 ILE A CA 1
ATOM 1021 C C . ILE A 1 129 ? 6.466 9.048 -9.292 1.00 80.06 129 ILE A C 1
ATOM 1023 O O . ILE A 1 129 ? 5.976 8.882 -8.172 1.00 80.06 129 ILE A O 1
ATOM 1027 N N . PHE A 1 130 ? 5.942 9.934 -10.150 1.00 83.00 130 PHE A N 1
ATOM 1028 C CA . PHE A 1 130 ? 4.899 10.892 -9.756 1.00 83.00 130 PHE A CA 1
ATOM 1029 C C . PHE A 1 130 ? 3.593 10.247 -9.270 1.00 83.00 130 PHE A C 1
ATOM 1031 O O . PHE A 1 130 ? 3.101 10.669 -8.219 1.00 83.00 130 PHE A O 1
ATOM 1038 N N . PRO A 1 131 ? 3.031 9.216 -9.938 1.00 82.75 131 PRO A N 1
ATOM 1039 C CA . PRO A 1 131 ? 1.814 8.564 -9.456 1.00 82.75 131 PRO A CA 1
ATOM 1040 C C . PRO A 1 131 ? 1.989 7.939 -8.067 1.00 82.75 131 PRO A C 1
ATOM 1042 O O . PRO A 1 131 ? 1.080 8.004 -7.235 1.00 82.75 131 PRO A O 1
ATOM 1045 N N . PHE A 1 132 ? 3.172 7.384 -7.786 1.00 81.56 132 PHE A N 1
ATOM 1046 C CA . PHE A 1 132 ? 3.499 6.812 -6.482 1.00 81.56 132 PHE A CA 1
ATOM 1047 C C . PHE A 1 132 ? 3.579 7.898 -5.403 1.00 81.56 132 PHE A C 1
ATOM 1049 O O . PHE A 1 132 ? 2.922 7.787 -4.366 1.00 81.56 132 PHE A O 1
ATOM 1056 N N . ALA A 1 133 ? 4.324 8.977 -5.665 1.00 83.81 133 ALA A N 1
ATOM 1057 C CA . ALA A 1 133 ? 4.464 10.093 -4.731 1.00 83.81 133 ALA A CA 1
ATOM 1058 C C . ALA A 1 133 ? 3.109 10.754 -4.424 1.00 83.81 133 ALA A C 1
ATOM 1060 O O . ALA A 1 133 ? 2.771 10.962 -3.258 1.00 83.81 133 ALA A O 1
ATOM 1061 N N . GLY A 1 134 ? 2.294 11.010 -5.453 1.00 85.75 134 GLY A N 1
ATOM 1062 C CA . GLY A 1 134 ? 0.957 11.584 -5.293 1.00 85.75 134 GLY A CA 1
ATOM 1063 C C . GLY A 1 134 ? 0.032 10.694 -4.460 1.00 85.75 134 GLY A C 1
ATOM 1064 O O . GLY A 1 134 ? -0.600 11.168 -3.513 1.00 85.75 134 GLY A O 1
ATOM 1065 N N . SER A 1 135 ? 0.008 9.388 -4.751 1.00 86.38 135 SER A N 1
ATOM 1066 C CA . SER A 1 135 ? -0.791 8.415 -3.992 1.00 86.38 135 SER A CA 1
ATOM 1067 C C . SER A 1 135 ? -0.367 8.346 -2.522 1.00 86.38 135 SER A C 1
ATOM 1069 O O . SER A 1 135 ? -1.213 8.291 -1.627 1.00 86.38 135 SER A O 1
ATOM 1071 N N . TRP A 1 136 ? 0.940 8.401 -2.252 1.00 89.75 136 TRP A N 1
ATOM 1072 C CA . TRP A 1 136 ? 1.486 8.372 -0.897 1.00 89.75 136 TRP A CA 1
ATOM 1073 C C . TRP A 1 136 ? 1.140 9.633 -0.090 1.00 89.75 136 TRP A C 1
ATOM 1075 O O . TRP A 1 136 ? 0.724 9.527 1.069 1.00 89.75 136 TRP A O 1
ATOM 1085 N N . VAL A 1 137 ? 1.237 10.822 -0.695 1.00 88.94 137 VAL A N 1
ATOM 1086 C CA . VAL A 1 137 ? 0.834 12.090 -0.061 1.00 88.94 137 VAL A CA 1
ATOM 1087 C C . VAL A 1 137 ? -0.667 12.093 0.236 1.00 88.94 137 VAL A C 1
ATOM 1089 O O . VAL A 1 137 ? -1.072 12.380 1.364 1.00 88.94 137 VAL A O 1
ATOM 1092 N N . GLY A 1 138 ? -1.496 11.701 -0.737 1.00 90.19 138 GLY A N 1
ATOM 1093 C CA . GLY A 1 138 ? -2.949 11.627 -0.566 1.00 90.19 138 GLY A CA 1
ATOM 1094 C C . GLY A 1 138 ? -3.367 10.675 0.559 1.00 90.19 138 GLY A C 1
ATOM 1095 O O . GLY A 1 138 ? -4.202 11.029 1.395 1.00 90.19 138 GLY A O 1
ATOM 1096 N N . TYR A 1 139 ? -2.736 9.497 0.640 1.00 89.38 139 TYR A N 1
ATOM 1097 C CA . TYR A 1 139 ? -2.958 8.542 1.729 1.00 89.38 139 TYR A CA 1
ATOM 1098 C C . TYR A 1 139 ? -2.647 9.153 3.105 1.00 89.38 139 TYR A C 1
ATOM 1100 O O . TYR A 1 139 ? -3.450 9.035 4.032 1.00 89.38 139 TYR A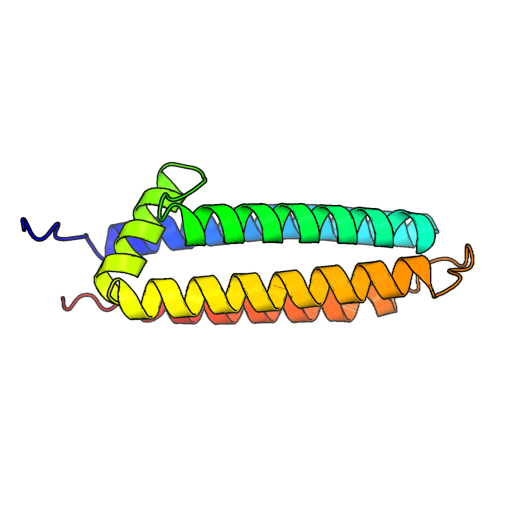 O 1
ATOM 1108 N N . ASN A 1 140 ? -1.510 9.843 3.234 1.00 91.19 140 ASN A N 1
ATOM 1109 C CA . ASN A 1 140 ? -1.093 10.474 4.486 1.00 91.19 140 ASN A CA 1
ATOM 1110 C C . ASN A 1 140 ? -2.063 11.547 4.970 1.00 91.19 140 ASN A C 1
ATOM 1112 O O . ASN A 1 140 ? -2.445 11.552 6.141 1.00 91.19 140 ASN A O 1
ATOM 1116 N N . ILE A 1 141 ? -2.480 12.431 4.063 1.00 90.19 141 ILE A N 1
ATOM 1117 C CA . ILE A 1 141 ? -3.461 13.477 4.359 1.00 90.19 141 ILE A CA 1
ATOM 1118 C C . ILE A 1 141 ? -4.763 12.832 4.850 1.00 90.19 141 ILE A C 1
ATOM 1120 O O . ILE A 1 141 ? -5.262 13.179 5.922 1.00 90.19 141 ILE A O 1
ATOM 1124 N N . GLY A 1 142 ? -5.275 11.836 4.120 1.00 88.12 142 GLY A N 1
ATOM 1125 C CA . GLY A 1 142 ? -6.506 11.132 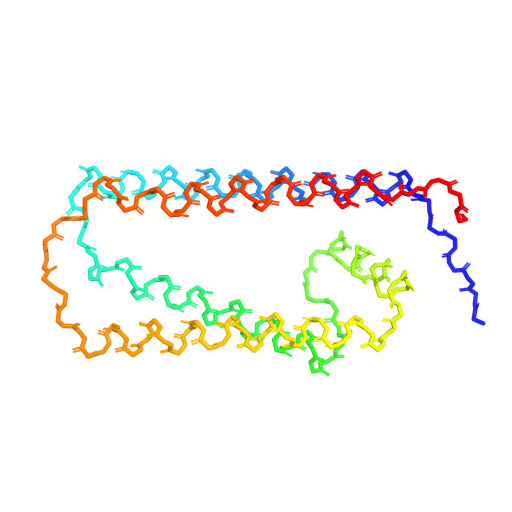4.483 1.00 88.12 142 GLY A CA 1
ATOM 1126 C C . GLY A 1 142 ? -6.448 10.444 5.853 1.00 88.12 142 GLY A C 1
ATOM 1127 O O . GLY A 1 142 ? -7.418 10.502 6.613 1.00 88.12 142 GLY A O 1
ATOM 1128 N N . GLU A 1 143 ? -5.322 9.817 6.202 1.00 88.38 143 GLU A N 1
ATOM 1129 C CA . GLU A 1 143 ? -5.139 9.188 7.516 1.00 88.38 143 GLU A CA 1
ATOM 1130 C C . GLU A 1 143 ? -5.030 10.213 8.650 1.00 88.38 143 GLU A C 1
ATOM 1132 O O . GLU A 1 143 ? -5.644 10.017 9.700 1.00 88.38 143 GLU A O 1
ATOM 1137 N N . MET A 1 144 ? -4.339 11.339 8.445 1.00 89.31 144 MET A N 1
ATOM 1138 C CA . MET A 1 144 ? -4.278 12.410 9.447 1.00 89.31 144 MET A CA 1
ATOM 1139 C C . MET A 1 144 ? -5.666 12.981 9.759 1.00 89.31 144 MET A C 1
ATOM 1141 O O . MET A 1 144 ? -6.025 13.096 10.933 1.00 89.31 144 MET A O 1
ATOM 1145 N N . PHE A 1 145 ? -6.486 13.248 8.736 1.00 88.44 145 PHE A N 1
ATOM 1146 C CA . PHE A 1 145 ? -7.872 13.686 8.938 1.00 88.44 145 PHE A CA 1
ATOM 1147 C C . PHE A 1 145 ? -8.694 12.662 9.736 1.00 88.44 145 PHE A C 1
ATOM 1149 O O . PHE A 1 145 ? -9.419 13.036 10.657 1.00 88.44 145 PHE A O 1
ATOM 1156 N N . ARG A 1 146 ? -8.553 11.360 9.448 1.00 86.31 146 ARG A N 1
ATOM 1157 C CA . ARG A 1 146 ? -9.264 10.295 10.184 1.00 86.31 146 ARG A CA 1
ATOM 1158 C C . ARG A 1 146 ? -8.842 10.189 11.643 1.00 86.31 146 ARG A C 1
ATOM 1160 O O . ARG A 1 146 ? -9.701 9.939 12.482 1.00 86.31 146 ARG A O 1
ATOM 1167 N N . ILE A 1 147 ? -7.553 10.348 11.944 1.00 87.62 147 ILE A N 1
ATOM 1168 C CA . ILE A 1 147 ? -7.034 10.309 13.319 1.00 87.62 147 ILE A CA 1
ATOM 1169 C C . ILE A 1 147 ? -7.535 11.521 14.110 1.00 87.62 147 ILE A C 1
ATOM 1171 O O . ILE A 1 147 ? -7.973 11.372 15.251 1.00 87.62 147 ILE A O 1
ATOM 1175 N N . ASN A 1 148 ? -7.505 12.709 13.501 1.00 85.19 148 ASN A N 1
ATOM 1176 C CA . ASN A 1 148 ? -7.948 13.944 14.146 1.00 85.19 148 ASN A CA 1
ATOM 1177 C C . ASN A 1 148 ? -9.458 13.945 14.421 1.00 85.19 148 ASN A C 1
ATOM 1179 O O . ASN A 1 148 ? -9.882 14.465 15.448 1.00 85.19 148 ASN A O 1
ATOM 1183 N N . ASN A 1 149 ? -10.253 13.294 13.565 1.00 85.44 149 ASN A N 1
ATOM 1184 C CA . ASN A 1 149 ? -11.707 13.184 13.724 1.00 85.44 149 ASN A CA 1
ATOM 1185 C C . ASN A 1 149 ? -12.162 12.139 14.772 1.00 85.44 149 ASN A C 1
ATOM 1187 O O . ASN A 1 149 ? -13.352 11.862 14.917 1.00 85.44 149 ASN A O 1
ATOM 1191 N N . ILE A 1 150 ? -11.238 11.508 15.501 1.00 81.31 150 ILE A N 1
ATOM 1192 C CA . ILE A 1 150 ? -11.577 10.716 16.690 1.00 81.31 150 ILE A CA 1
ATOM 1193 C C . ILE A 1 150 ? -11.820 11.728 17.825 1.00 81.31 150 ILE A C 1
ATOM 1195 O O . ILE A 1 150 ? -10.871 12.175 18.461 1.00 81.31 150 ILE A O 1
ATOM 1199 N N . GLN A 1 151 ? -13.058 12.188 18.016 1.00 66.81 151 GLN A N 1
ATOM 1200 C CA . GLN A 1 151 ? -13.411 13.090 19.122 1.00 66.81 151 GLN A CA 1
ATOM 1201 C C . GLN A 1 151 ? -13.414 12.359 20.476 1.00 66.81 151 GLN A C 1
ATOM 1203 O O . GLN A 1 151 ? -13.562 11.144 20.527 1.00 66.81 151 GLN A O 1
ATOM 1208 N N . GLU A 1 152 ? -13.187 13.131 21.539 1.00 54.75 152 GLU A N 1
ATOM 1209 C CA . GLU A 1 152 ? -13.008 12.750 22.954 1.00 54.75 152 GLU A CA 1
ATOM 1210 C C . GLU A 1 152 ? -14.353 12.668 23.718 1.00 54.75 152 GLU A C 1
ATOM 1212 O O . GLU A 1 152 ? -14.361 12.722 24.938 1.00 54.75 152 GLU A O 1
ATOM 1217 N N . ASN A 1 153 ? -15.476 12.596 22.987 1.00 42.56 153 ASN A N 1
ATOM 1218 C CA . ASN A 1 153 ? -16.850 12.777 23.485 1.00 42.56 153 ASN A CA 1
ATOM 1219 C C . ASN A 1 153 ? -17.749 11.529 23.312 1.00 42.56 153 ASN A C 1
ATOM 1221 O O . ASN A 1 153 ? -18.968 11.685 23.275 1.00 42.56 153 ASN A O 1
ATOM 1225 N N . ASP A 1 154 ? -17.170 10.337 23.149 1.00 41.22 154 ASP A N 1
ATOM 1226 C CA . ASP A 1 154 ? -17.910 9.079 23.343 1.00 41.22 154 ASP A CA 1
ATOM 1227 C C . ASP A 1 154 ? -17.627 8.585 24.766 1.00 41.22 154 ASP A C 1
ATOM 1229 O O . ASP A 1 154 ? -16.419 8.458 25.085 1.00 41.22 154 ASP A O 1
#

Organism: NCBI:txid200989

pLDDT: mean 83.62, std 9.44, range [41.22, 94.19]

Foldseek 3Di:
DPPPPDQLVVLLVLLVVVLVVVVVVLVVVLVVVVVCLVVQHFPLVVLVVVLVVLVVVLVQLVCCLVVVQQPDDPSSRVNLVVVCVVCPVVSSSVVSVVVSVVSVVVSVVSVCCSVVDDGPSGRDDPVVSVVSVVVSVVVSVVSVVVSVPSDSPD

Radius of gyration: 18.57 Å; chains: 1; bounding box: 43×29×53 Å

Secondary structure (DSSP, 8-state):
-------HHHHHHHHHHHHHHHHHHHHHHHHHHHHHHHTT-BHHHHHHHHHHHHHHHHHHHHHHHHH-PPPS-HHHHHHHHHHHHHH-HHHHHHHHHHHHHHHHHHHHHHHHHHHHS---SPBPPGGGHHHHHHHHHHHHHHHHHHHHT--S--

Sequence (154 aa):
MEETEWDPREVKQLKKKRLVQNNLMMLILFLLFVYYIQAGGPAAALLPFLAVFLWILTARMLYTTITGKPLGTKTNQVIQAFDKQKKGKRSWKLRTGAEAVFTGAASILLTAVIIFMDFDDSPLRASAIFPFAGSWVGYNIGEMFRINNIQEND